Protein AF-A0A3L7PFU7-F1 (afdb_monomer)

M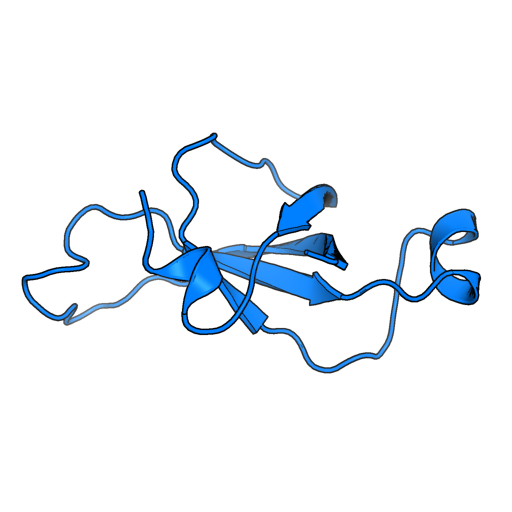ean predicted aligned error: 2.86 Å

Structure (mmCIF, N/CA/C/O backbone):
data_AF-A0A3L7PFU7-F1
#
_entry.id   AF-A0A3L7PFU7-F1
#
loop_
_atom_site.group_PDB
_atom_site.id
_atom_site.type_symbol
_atom_site.label_atom_id
_atom_site.label_alt_id
_atom_site.label_comp_id
_atom_site.label_asym_id
_atom_site.label_entity_id
_atom_site.label_seq_id
_atom_site.pdbx_PDB_ins_code
_atom_site.Cartn_x
_atom_site.Cartn_y
_atom_site.Cartn_z
_atom_site.occupancy
_atom_site.B_iso_or_equiv
_atom_site.auth_seq_id
_atom_site.auth_comp_id
_atom_site.auth_asym_id
_atom_site.auth_atom_id
_atom_site.pdbx_PDB_model_num
ATOM 1 N N . MET A 1 1 ? -1.050 -9.353 -8.513 1.00 90.12 1 MET A N 1
ATOM 2 C CA . MET A 1 1 ? 0.112 -9.029 -7.641 1.00 90.12 1 MET A CA 1
ATOM 3 C C . MET A 1 1 ? 1.132 -8.086 -8.301 1.00 90.12 1 MET A C 1
ATOM 5 O O . MET A 1 1 ? 1.566 -8.358 -9.418 1.00 90.12 1 MET A O 1
ATOM 9 N N . ARG A 1 2 ? 1.535 -7.003 -7.618 1.00 93.94 2 ARG A N 1
ATOM 10 C CA . ARG A 1 2 ? 2.587 -6.035 -8.017 1.00 93.94 2 ARG A CA 1
ATOM 11 C C . ARG A 1 2 ? 3.460 -5.655 -6.815 1.00 93.94 2 ARG A C 1
ATOM 13 O O . ARG A 1 2 ? 3.055 -5.861 -5.676 1.00 93.94 2 ARG A O 1
ATOM 20 N N . LEU A 1 3 ? 4.643 -5.093 -7.074 1.00 96.88 3 LEU A N 1
ATOM 21 C CA . LEU A 1 3 ? 5.490 -4.485 -6.044 1.00 96.88 3 LEU A CA 1
ATOM 22 C C . LEU A 1 3 ? 5.153 -3.004 -5.875 1.00 96.88 3 LEU A C 1
ATOM 24 O O . LEU A 1 3 ? 4.799 -2.321 -6.838 1.00 96.88 3 LEU A O 1
ATOM 28 N N . GLY A 1 4 ? 5.293 -2.505 -4.656 1.00 97.25 4 GLY A N 1
ATOM 29 C CA . GLY A 1 4 ? 5.085 -1.104 -4.329 1.00 97.25 4 GLY A CA 1
ATOM 30 C C . GLY A 1 4 ? 5.847 -0.692 -3.083 1.00 97.25 4 GLY A C 1
ATOM 31 O O . GLY A 1 4 ? 6.377 -1.532 -2.359 1.00 97.25 4 GLY A O 1
ATOM 32 N N . LYS A 1 5 ? 5.891 0.610 -2.829 1.00 97.62 5 LYS A N 1
ATOM 33 C CA . LYS A 1 5 ? 6.470 1.182 -1.617 1.00 97.62 5 LYS A CA 1
ATOM 34 C C . LYS A 1 5 ? 5.403 1.928 -0.841 1.00 97.62 5 LYS A C 1
ATOM 36 O O . LYS A 1 5 ? 4.674 2.739 -1.407 1.00 97.62 5 LYS A O 1
ATOM 41 N N . THR A 1 6 ? 5.318 1.684 0.458 1.00 97.69 6 THR A N 1
ATOM 42 C CA . THR A 1 6 ? 4.425 2.463 1.320 1.00 97.69 6 THR A CA 1
ATOM 43 C C . THR A 1 6 ? 4.945 3.893 1.464 1.00 97.69 6 THR A C 1
ATOM 45 O O . THR A 1 6 ? 6.114 4.093 1.805 1.00 97.69 6 THR A O 1
ATOM 48 N N . ILE A 1 7 ? 4.074 4.874 1.269 1.00 97.38 7 ILE A N 1
ATOM 49 C CA . ILE A 1 7 ? 4.391 6.304 1.381 1.00 97.38 7 ILE A CA 1
ATOM 50 C C . ILE A 1 7 ? 3.564 7.013 2.463 1.00 97.38 7 ILE A C 1
ATOM 52 O O . ILE A 1 7 ? 3.750 8.203 2.696 1.00 97.38 7 ILE A O 1
ATOM 56 N N . GLY A 1 8 ? 2.661 6.296 3.136 1.00 97.44 8 GLY A N 1
ATOM 57 C CA . GLY A 1 8 ? 1.894 6.827 4.256 1.00 97.44 8 GLY A CA 1
ATOM 58 C C . GLY A 1 8 ? 0.726 5.937 4.669 1.00 97.44 8 GLY A C 1
ATOM 59 O O . GLY A 1 8 ? 0.597 4.795 4.227 1.00 97.44 8 GLY A O 1
ATOM 60 N N . THR A 1 9 ? -0.147 6.497 5.501 1.00 97.75 9 THR A N 1
ATOM 61 C CA . THR A 1 9 ? -1.363 5.853 6.015 1.00 97.75 9 THR A CA 1
ATOM 62 C C . THR A 1 9 ? -2.578 6.685 5.638 1.00 97.75 9 THR A C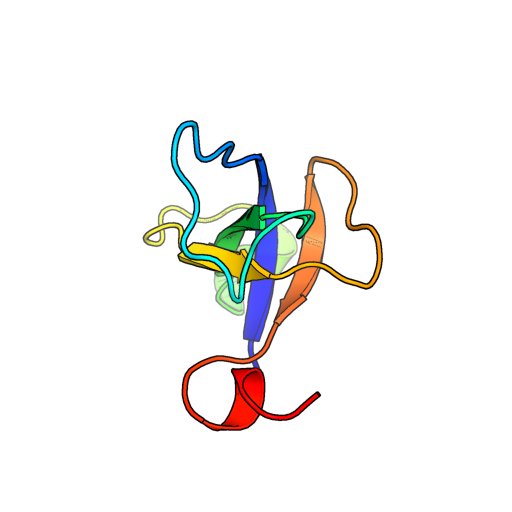 1
ATOM 64 O O . THR A 1 9 ? -2.521 7.916 5.661 1.00 97.75 9 THR A O 1
ATOM 67 N N . VAL A 1 10 ? -3.689 6.018 5.336 1.00 97.75 10 VAL A N 1
ATOM 68 C CA . VAL A 1 10 ? -4.991 6.665 5.162 1.00 97.75 10 VAL A CA 1
ATOM 69 C C . VAL A 1 10 ? -5.851 6.397 6.389 1.00 97.75 10 VAL A C 1
ATOM 71 O O . VAL A 1 10 ? -6.091 5.250 6.752 1.00 97.75 10 VAL A O 1
ATOM 74 N N . THR A 1 11 ? -6.363 7.461 7.001 1.00 96.81 11 THR A N 1
ATOM 75 C CA . THR A 1 11 ? -7.319 7.361 8.108 1.00 96.81 11 THR A CA 1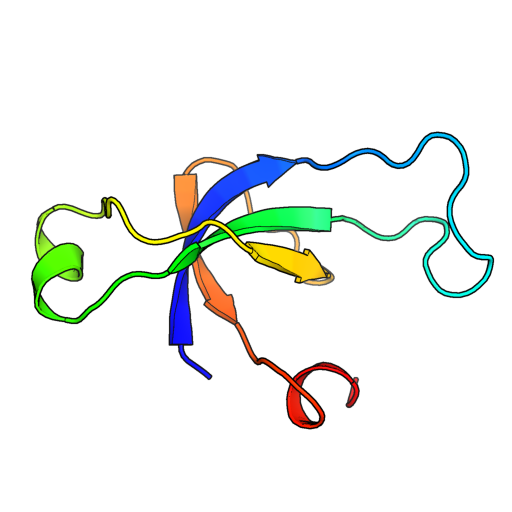
ATOM 76 C C . THR A 1 11 ? -8.692 7.802 7.628 1.00 96.81 11 THR A C 1
ATOM 78 O O . THR A 1 11 ? -8.869 8.935 7.183 1.00 96.81 11 THR A O 1
ATOM 81 N N . LEU A 1 12 ? -9.678 6.914 7.743 1.00 96.94 12 LEU A N 1
ATOM 82 C CA . LEU A 1 12 ? -11.072 7.229 7.445 1.00 96.94 12 LEU A CA 1
ATOM 83 C C . LEU A 1 12 ? -11.761 7.731 8.717 1.00 96.94 12 LEU A C 1
ATOM 85 O O . LEU A 1 12 ? -11.800 7.018 9.717 1.00 96.94 12 LEU A O 1
ATOM 89 N N . VAL A 1 13 ? -12.323 8.942 8.674 1.00 97.06 13 VAL A N 1
ATOM 90 C CA . VAL A 1 13 ? -13.115 9.498 9.791 1.00 97.06 13 VAL A CA 1
ATOM 91 C C . VAL A 1 13 ? -14.448 8.759 9.927 1.00 97.06 13 VAL A C 1
ATOM 93 O O . VAL A 1 13 ? -14.884 8.454 11.033 1.00 97.06 13 VAL A O 1
ATOM 96 N N . GLU A 1 14 ? -15.062 8.419 8.794 1.00 96.88 14 GLU A N 1
ATOM 97 C CA . GLU A 1 14 ? -16.308 7.659 8.728 1.00 96.88 14 GLU A CA 1
ATOM 98 C C . GLU A 1 14 ? -16.132 6.436 7.809 1.00 96.88 14 GLU A C 1
ATOM 100 O O . GLU A 1 14 ? -16.452 6.482 6.621 1.00 96.88 14 GLU A O 1
ATOM 105 N N . PRO A 1 15 ? -15.556 5.332 8.320 1.00 96.62 15 PRO A N 1
ATOM 106 C CA . PRO A 1 15 ? -15.373 4.111 7.544 1.00 96.62 15 PRO A CA 1
ATOM 107 C C . PRO A 1 15 ? -16.685 3.336 7.375 1.00 96.62 15 PRO A C 1
ATOM 109 O O . PRO A 1 15 ? -17.478 3.186 8.319 1.00 96.62 15 PRO A O 1
ATOM 112 N N . HIS A 1 16 ? -16.851 2.727 6.196 1.00 96.25 16 HIS A N 1
ATOM 113 C CA . HIS A 1 16 ? -17.861 1.693 5.986 1.00 96.25 16 HIS A CA 1
ATOM 114 C C . HIS A 1 16 ? -17.682 0.561 7.009 1.00 96.25 16 HIS A C 1
ATOM 116 O O . HIS A 1 16 ? -16.562 0.227 7.399 1.00 96.25 16 HIS A O 1
ATOM 122 N N . ALA A 1 17 ? -18.787 -0.046 7.447 1.00 96.94 17 ALA A N 1
ATOM 123 C CA . ALA A 1 17 ? -18.764 -1.039 8.519 1.00 96.94 17 ALA A CA 1
ATOM 124 C C . ALA A 1 17 ? -17.808 -2.213 8.239 1.00 96.94 17 ALA A C 1
ATOM 126 O O . ALA A 1 17 ? -17.143 -2.675 9.159 1.00 96.94 17 ALA A O 1
ATOM 127 N N . SER A 1 18 ? -17.687 -2.641 6.977 1.00 92.62 18 SER A N 1
ATOM 128 C CA . SER A 1 18 ? -16.821 -3.762 6.575 1.00 92.62 18 SER A CA 1
ATOM 129 C C . SER A 1 18 ? -15.317 -3.473 6.619 1.00 92.62 18 SER A C 1
ATOM 131 O O . SER A 1 18 ? -14.543 -4.413 6.508 1.00 92.62 18 SER A O 1
ATOM 133 N N . VAL A 1 19 ? -14.896 -2.209 6.740 1.00 92.44 19 VAL A N 1
ATOM 134 C CA . VAL A 1 19 ? -13.470 -1.814 6.758 1.00 92.44 19 VAL A CA 1
ATOM 135 C C . VAL A 1 19 ? -13.057 -1.157 8.079 1.00 92.44 19 VAL A C 1
ATOM 137 O O . VAL A 1 19 ? -11.949 -0.641 8.218 1.00 92.44 19 VAL A O 1
ATOM 140 N N . ARG A 1 20 ? -13.953 -1.148 9.073 1.00 94.69 20 ARG A N 1
ATOM 141 C CA . ARG A 1 20 ? -13.676 -0.592 10.402 1.00 94.69 20 ARG A CA 1
ATOM 142 C C . ARG A 1 20 ? -12.561 -1.365 11.095 1.00 94.69 20 ARG A C 1
ATOM 144 O O . ARG A 1 20 ? -12.583 -2.588 11.135 1.00 94.69 20 ARG A O 1
ATOM 151 N N . GLY A 1 21 ? -11.625 -0.626 11.688 1.00 91.38 21 GLY A N 1
ATOM 152 C CA . GLY A 1 21 ? -10.473 -1.195 12.390 1.00 91.38 21 GLY A CA 1
ATOM 153 C C . GLY A 1 21 ? -9.365 -1.717 11.473 1.00 91.38 21 GLY A C 1
ATOM 154 O O . GLY A 1 21 ? -8.351 -2.181 11.981 1.00 91.38 21 GLY A O 1
ATOM 155 N N . GLY A 1 22 ? -9.537 -1.622 10.152 1.00 93.12 22 GLY A N 1
ATOM 156 C CA . GLY A 1 22 ? -8.500 -1.965 9.188 1.00 93.12 22 GLY A CA 1
ATOM 157 C C . GLY A 1 22 ? -7.351 -0.970 9.166 1.00 93.12 22 GLY A C 1
ATOM 158 O O . GLY A 1 22 ? -7.541 0.222 9.425 1.00 93.12 22 GLY A O 1
ATOM 159 N N . VAL A 1 23 ? -6.168 -1.457 8.796 1.00 96.00 23 VAL A N 1
ATOM 160 C CA . VAL A 1 23 ? -5.028 -0.605 8.459 1.00 96.00 23 VAL A CA 1
ATOM 161 C C . VAL A 1 23 ? -5.057 -0.357 6.955 1.00 96.00 23 VAL A C 1
ATOM 163 O O . VAL A 1 23 ? -5.146 -1.288 6.159 1.00 96.00 23 VAL A O 1
ATOM 166 N N . LEU A 1 24 ? -5.019 0.917 6.565 1.00 97.38 24 LEU A N 1
ATOM 167 C CA . LEU A 1 24 ? -4.994 1.338 5.168 1.00 97.38 24 LEU A CA 1
ATOM 168 C C . LEU A 1 24 ? -3.675 2.043 4.878 1.00 97.38 24 LEU A C 1
ATOM 170 O O . LEU A 1 24 ? -3.373 3.093 5.456 1.00 97.38 24 LEU A O 1
ATOM 174 N N . ARG A 1 25 ? -2.891 1.479 3.965 1.00 97.88 25 ARG A N 1
ATOM 175 C CA . ARG A 1 25 ? -1.585 2.009 3.572 1.00 97.88 25 ARG A CA 1
ATOM 176 C C . ARG A 1 25 ? -1.683 2.684 2.217 1.00 97.88 25 ARG A C 1
ATOM 178 O O . ARG A 1 25 ? -2.300 2.159 1.295 1.00 97.88 25 ARG A O 1
ATOM 185 N N . LEU A 1 26 ? -1.062 3.852 2.097 1.00 98.06 26 LEU A N 1
ATOM 186 C CA . LEU A 1 26 ? -0.868 4.513 0.814 1.00 98.06 26 LEU A CA 1
ATOM 187 C C . LEU A 1 26 ? 0.391 3.926 0.175 1.00 98.06 26 LEU A C 1
ATOM 189 O O . LEU A 1 26 ? 1.472 4.007 0.761 1.00 98.06 26 LEU A O 1
ATOM 193 N N . VAL A 1 27 ? 0.254 3.315 -0.996 1.00 97.88 27 VAL A N 1
ATOM 194 C CA . VAL A 1 27 ? 1.317 2.569 -1.678 1.00 97.88 27 VAL A CA 1
ATOM 195 C C . VAL A 1 27 ? 1.524 3.147 -3.067 1.00 97.88 27 VAL A C 1
ATOM 197 O O . VAL A 1 27 ? 0.578 3.239 -3.843 1.00 97.88 27 VAL A O 1
ATOM 200 N N . VAL A 1 28 ? 2.762 3.497 -3.406 1.00 97.81 28 VAL A N 1
ATOM 201 C CA . VAL A 1 28 ? 3.131 3.816 -4.787 1.00 97.81 28 VAL A CA 1
ATOM 202 C C . VAL A 1 28 ? 3.603 2.539 -5.494 1.00 97.81 28 VAL A C 1
ATOM 204 O O . VAL A 1 28 ? 4.520 1.878 -4.996 1.00 97.81 28 VAL A O 1
ATOM 207 N N . PRO A 1 29 ? 2.985 2.128 -6.616 1.00 97.62 29 PRO A N 1
ATOM 208 C CA . PRO A 1 29 ? 3.445 0.966 -7.367 1.00 97.62 29 PRO A CA 1
ATOM 209 C C . PRO A 1 29 ? 4.834 1.198 -7.965 1.00 97.62 29 PRO A C 1
ATOM 211 O O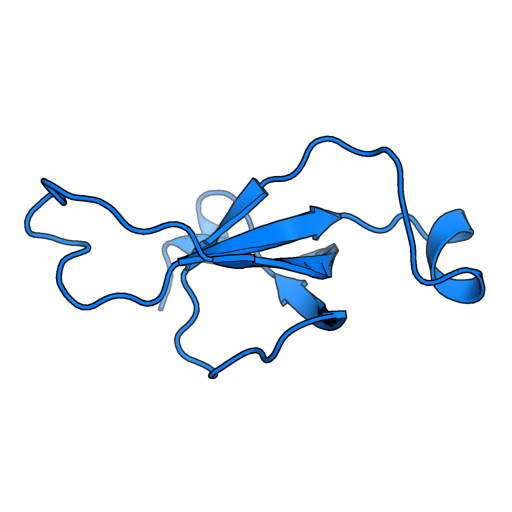 . PRO A 1 29 ? 5.127 2.288 -8.445 1.00 97.62 29 PRO A O 1
ATOM 214 N N . LEU A 1 30 ? 5.661 0.155 -7.998 1.00 97.62 30 LEU A N 1
ATOM 215 C CA . LEU A 1 30 ? 6.987 0.195 -8.611 1.00 97.62 30 LEU A CA 1
ATOM 216 C C . LEU A 1 30 ? 7.001 -0.666 -9.877 1.00 97.62 30 LEU A C 1
ATOM 218 O O . LEU A 1 30 ? 6.671 -1.857 -9.840 1.00 97.62 30 LEU A O 1
ATOM 222 N N . ALA A 1 31 ? 7.405 -0.076 -11.000 1.00 95.00 31 ALA A N 1
ATOM 223 C CA . ALA A 1 31 ? 7.774 -0.834 -12.190 1.00 95.00 31 ALA A CA 1
ATOM 224 C C . ALA A 1 31 ? 9.180 -1.434 -12.026 1.00 95.00 31 ALA A C 1
ATOM 226 O O . ALA A 1 31 ? 9.950 -1.040 -11.154 1.00 95.00 31 ALA A O 1
ATOM 227 N N . THR A 1 32 ? 9.569 -2.363 -12.902 1.00 93.88 32 THR A N 1
ATOM 228 C CA . THR A 1 32 ? 10.910 -2.974 -12.858 1.00 93.88 32 THR A CA 1
ATOM 229 C C . THR A 1 32 ? 12.037 -1.937 -12.911 1.00 93.88 32 THR A C 1
ATOM 231 O O . THR A 1 32 ? 13.045 -2.102 -12.231 1.00 93.88 32 THR A O 1
ATOM 234 N N . ALA A 1 33 ? 11.851 -0.856 -13.677 1.00 94.19 33 ALA A N 1
ATOM 235 C CA . ALA A 1 33 ? 12.811 0.245 -13.769 1.00 94.19 33 ALA A CA 1
ATOM 236 C C . ALA A 1 33 ? 12.957 1.033 -12.452 1.00 94.19 33 ALA A C 1
ATOM 238 O O . ALA A 1 33 ? 14.021 1.586 -12.186 1.00 94.19 33 ALA A O 1
ATOM 239 N N . ASP A 1 34 ? 11.920 1.027 -11.614 1.00 94.62 34 ASP A N 1
ATOM 240 C CA . ASP A 1 34 ? 11.854 1.793 -10.369 1.00 94.62 34 ASP A CA 1
ATOM 241 C C . ASP A 1 34 ? 12.518 1.050 -9.200 1.00 94.62 34 ASP A C 1
ATOM 243 O O . ASP A 1 34 ? 12.911 1.662 -8.210 1.00 94.62 34 ASP A O 1
ATOM 247 N N . LEU A 1 35 ? 12.685 -0.276 -9.301 1.00 89.44 35 LEU A N 1
ATOM 248 C CA . LEU A 1 35 ? 13.157 -1.122 -8.195 1.00 89.44 35 LEU A CA 1
ATOM 249 C C . LEU A 1 35 ? 14.559 -0.756 -7.702 1.00 89.44 35 LEU A C 1
ATOM 251 O O . LEU A 1 35 ? 14.834 -0.878 -6.511 1.00 89.44 35 LEU A O 1
ATOM 255 N N . ALA A 1 36 ? 15.439 -0.305 -8.598 1.00 89.62 36 ALA A N 1
ATOM 256 C CA . ALA A 1 36 ? 16.791 0.101 -8.226 1.00 89.62 36 ALA A CA 1
ATOM 257 C C . ALA A 1 36 ? 16.803 1.411 -7.420 1.00 89.62 36 ALA A C 1
ATOM 259 O O . ALA A 1 36 ? 17.602 1.557 -6.498 1.00 89.62 36 ALA A O 1
ATOM 260 N N . ALA A 1 37 ? 15.917 2.352 -7.760 1.00 88.69 37 ALA A N 1
ATOM 261 C CA . ALA A 1 37 ? 15.774 3.620 -7.048 1.00 88.69 37 ALA A CA 1
ATOM 262 C C . ALA A 1 37 ? 14.895 3.485 -5.792 1.00 88.69 37 ALA A C 1
ATOM 264 O O . ALA A 1 37 ? 15.043 4.255 -4.845 1.00 88.69 37 ALA A O 1
ATOM 265 N N . GLY A 1 38 ? 13.987 2.505 -5.779 1.00 85.88 38 GLY A N 1
ATOM 266 C CA . GLY A 1 38 ? 13.012 2.311 -4.711 1.00 85.88 38 GLY A CA 1
ATOM 267 C C . GLY A 1 38 ? 12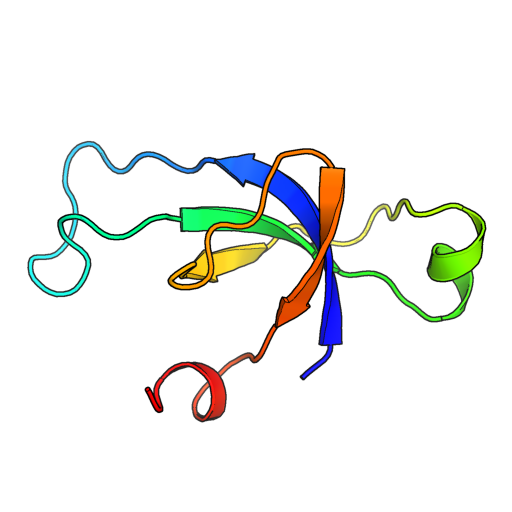.016 3.466 -4.613 1.00 85.88 38 GLY A C 1
ATOM 268 O O . GLY A 1 38 ? 11.584 3.801 -3.508 1.00 85.88 38 GLY A O 1
ATOM 269 N N . ASP A 1 39 ? 11.702 4.111 -5.736 1.00 89.75 39 ASP A N 1
ATOM 270 C CA . ASP A 1 39 ? 10.777 5.240 -5.808 1.00 89.75 39 ASP A CA 1
ATOM 271 C C . ASP A 1 39 ? 10.123 5.323 -7.191 1.00 89.75 39 ASP A C 1
ATOM 273 O O . ASP A 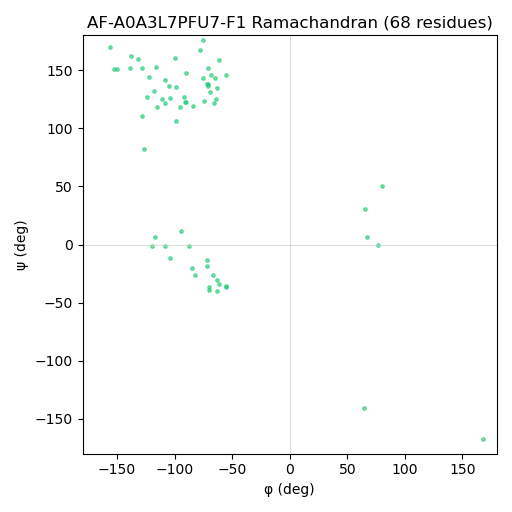1 39 ? 10.720 4.893 -8.178 1.00 89.75 39 ASP A O 1
ATOM 277 N N . SER A 1 40 ? 8.905 5.858 -7.267 1.00 94.00 40 SER A N 1
ATOM 278 C CA . SER A 1 40 ? 8.151 5.978 -8.520 1.00 94.00 40 SER A CA 1
ATOM 279 C C . SER A 1 40 ? 7.222 7.188 -8.500 1.00 94.00 40 SER A C 1
ATOM 281 O O . SER A 1 40 ? 6.723 7.592 -7.454 1.00 94.00 40 SER A O 1
ATOM 283 N N . ALA A 1 41 ? 6.963 7.751 -9.681 1.00 92.94 41 ALA A N 1
ATOM 284 C CA . ALA A 1 41 ? 5.976 8.814 -9.888 1.00 92.94 41 ALA A CA 1
ATOM 285 C C . ALA A 1 41 ? 4.599 8.268 -10.317 1.00 92.94 41 ALA A C 1
ATOM 287 O O . ALA A 1 41 ? 3.750 9.026 -10.787 1.00 92.94 41 ALA A O 1
ATOM 288 N N . ALA A 1 42 ? 4.395 6.951 -10.213 1.0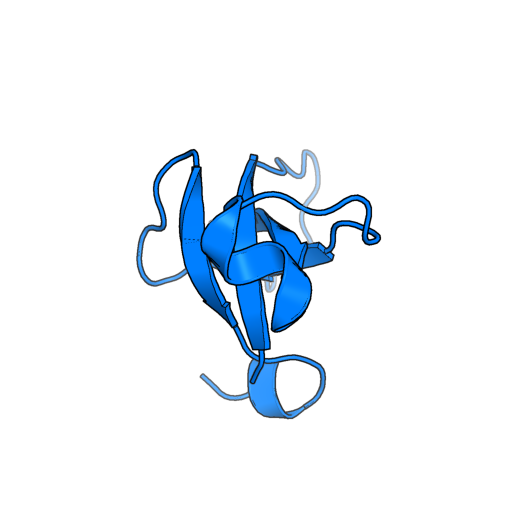0 96.00 42 ALA A N 1
ATOM 289 C CA . ALA A 1 42 ? 3.112 6.319 -10.482 1.00 96.00 42 ALA A CA 1
ATOM 290 C C . ALA A 1 42 ? 2.018 6.821 -9.525 1.00 96.00 42 ALA A C 1
ATOM 292 O O . ALA A 1 42 ? 2.290 7.315 -8.431 1.00 96.00 42 ALA A O 1
ATOM 293 N N . GLU A 1 43 ? 0.761 6.665 -9.935 1.00 96.94 43 GLU A N 1
ATOM 294 C CA . GLU A 1 43 ? -0.382 7.013 -9.096 1.00 96.94 43 GLU A CA 1
ATOM 295 C C . GLU A 1 43 ? -0.422 6.128 -7.834 1.00 96.94 43 GLU A C 1
ATOM 297 O O . GLU A 1 43 ? -0.403 4.896 -7.954 1.00 96.94 43 GLU A O 1
ATOM 302 N N . PRO A 1 44 ? -0.468 6.723 -6.627 1.00 97.12 44 PRO A N 1
ATOM 303 C CA . PRO A 1 44 ? -0.597 5.959 -5.396 1.00 97.12 44 PRO A CA 1
ATOM 304 C C . PRO A 1 44 ? -1.963 5.283 -5.266 1.00 97.12 44 PRO A C 1
ATOM 306 O O . PRO A 1 44 ? -2.996 5.843 -5.626 1.00 97.12 44 PRO A O 1
ATOM 309 N N . LEU A 1 45 ? -1.968 4.104 -4.656 1.00 97.25 45 LEU A N 1
ATOM 310 C CA . LEU A 1 45 ? -3.153 3.309 -4.352 1.00 97.25 45 LEU A CA 1
ATOM 311 C C . LEU A 1 45 ? -3.313 3.168 -2.838 1.00 97.25 45 LEU A C 1
ATOM 313 O O . LEU A 1 45 ? -2.333 3.188 -2.092 1.00 97.25 45 LEU A O 1
ATOM 317 N N . VAL A 1 46 ? -4.550 2.988 -2.377 1.00 97.38 46 VAL A N 1
ATOM 318 C CA . VAL A 1 46 ? -4.833 2.636 -0.980 1.00 97.38 46 VAL A CA 1
ATOM 319 C C . VAL A 1 46 ? -4.982 1.123 -0.883 1.00 97.38 46 VAL A C 1
ATOM 321 O O . VAL A 1 46 ? -5.874 0.552 -1.508 1.00 97.38 46 VAL A O 1
ATOM 324 N N . ALA A 1 47 ? -4.116 0.484 -0.104 1.00 96.75 47 ALA A N 1
ATOM 325 C CA . ALA A 1 47 ? -4.117 -0.955 0.127 1.00 96.75 47 ALA A CA 1
ATOM 326 C C . ALA A 1 47 ? -4.581 -1.279 1.553 1.00 96.75 47 ALA A C 1
ATOM 328 O O . ALA A 1 47 ? -4.230 -0.575 2.502 1.00 96.75 47 ALA A O 1
ATOM 329 N N . TRP A 1 48 ? -5.353 -2.357 1.692 1.00 95.81 48 TRP A N 1
ATOM 330 C CA . TRP A 1 48 ? -5.611 -2.989 2.983 1.00 95.81 48 TRP A CA 1
ATOM 331 C C . TRP A 1 48 ? -4.343 -3.687 3.471 1.00 95.81 48 TRP A C 1
ATOM 333 O O . TRP A 1 48 ? -3.665 -4.343 2.682 1.00 95.81 48 TRP A O 1
ATOM 343 N N . ASP A 1 49 ? -4.033 -3.537 4.753 1.00 96.38 49 ASP A N 1
ATOM 344 C CA . ASP A 1 49 ? -2.841 -4.104 5.368 1.00 96.38 49 ASP A CA 1
ATOM 345 C C . ASP A 1 49 ? -3.201 -4.900 6.625 1.00 96.38 49 ASP A C 1
ATOM 347 O O . ASP A 1 49 ? -3.599 -4.362 7.656 1.00 96.38 49 ASP A O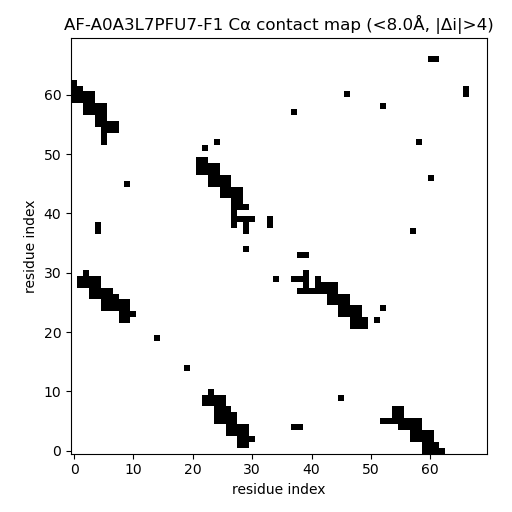 1
ATOM 351 N N . ASP A 1 50 ? -3.055 -6.210 6.531 1.00 93.38 50 ASP A N 1
ATOM 352 C CA . ASP A 1 50 ? -3.187 -7.169 7.623 1.00 93.38 50 ASP A CA 1
ATOM 353 C C . ASP A 1 50 ? -1.833 -7.762 8.050 1.00 93.38 50 ASP A C 1
ATOM 355 O O . ASP A 1 50 ? -1.771 -8.529 9.014 1.00 93.38 50 ASP A O 1
ATOM 359 N N . LEU A 1 51 ? -0.741 -7.372 7.379 1.00 94.81 51 LEU A N 1
ATOM 360 C CA . LEU A 1 51 ? 0.617 -7.864 7.625 1.00 94.81 51 LEU A CA 1
ATOM 361 C C . LEU A 1 51 ? 1.495 -6.862 8.391 1.00 94.81 51 LEU A C 1
ATOM 363 O O . LEU A 1 51 ? 2.567 -7.233 8.872 1.00 94.81 51 LEU A O 1
ATOM 367 N N . GLY A 1 52 ? 1.049 -5.613 8.539 1.00 95.50 52 GLY A N 1
ATOM 368 C CA . GLY A 1 52 ? 1.713 -4.584 9.339 1.00 95.50 52 GLY A CA 1
ATOM 369 C C . GLY A 1 52 ? 2.892 -3.926 8.622 1.00 95.50 52 GLY A C 1
ATOM 370 O O . GLY A 1 52 ? 3.987 -3.832 9.183 1.00 95.50 52 GLY A O 1
ATOM 371 N N . ALA A 1 53 ? 2.682 -3.467 7.390 1.00 97.31 53 ALA A N 1
ATOM 372 C CA . ALA A 1 53 ? 3.693 -2.779 6.602 1.00 97.31 53 ALA A CA 1
ATOM 373 C C . ALA A 1 53 ? 4.091 -1.423 7.223 1.00 97.31 53 ALA A C 1
ATOM 375 O O . ALA A 1 53 ? 3.276 -0.510 7.380 1.00 97.31 53 ALA A O 1
ATOM 376 N N . GLY A 1 54 ? 5.381 -1.269 7.522 1.00 96.38 54 GLY A N 1
ATOM 377 C CA . GLY A 1 54 ? 5.987 -0.039 8.037 1.00 96.38 54 GLY A CA 1
ATOM 378 C C . GLY A 1 54 ? 6.169 1.041 6.969 1.00 96.38 54 GLY A C 1
ATOM 379 O O . GLY A 1 54 ? 5.879 0.827 5.797 1.00 96.38 54 GLY A O 1
ATOM 380 N N . ASP A 1 55 ? 6.630 2.228 7.365 1.00 96.50 55 ASP A N 1
ATOM 381 C CA . ASP A 1 55 ? 6.856 3.359 6.452 1.00 96.50 55 ASP A CA 1
ATOM 382 C C . ASP A 1 55 ? 8.064 3.143 5.534 1.00 96.50 55 ASP A C 1
ATOM 384 O O . ASP A 1 55 ? 9.114 2.661 5.953 1.00 96.50 55 ASP A O 1
ATOM 388 N N . GLY A 1 56 ? 7.913 3.508 4.257 1.00 96.19 56 GLY A N 1
ATOM 389 C CA . GLY A 1 56 ? 8.933 3.295 3.228 1.00 96.19 56 GLY A CA 1
ATOM 390 C C . GLY A 1 56 ? 9.199 1.828 2.867 1.00 96.19 56 GLY A C 1
ATOM 391 O O . GLY A 1 56 ? 10.124 1.569 2.096 1.00 96.19 56 GLY A O 1
ATOM 392 N N . GLN A 1 57 ? 8.418 0.879 3.388 1.00 96.75 57 GLN A N 1
ATOM 393 C CA . GLN A 1 57 ? 8.623 -0.546 3.160 1.00 96.75 57 GLN A CA 1
ATOM 394 C C . GLN A 1 57 ? 8.264 -0.943 1.724 1.00 96.75 57 GLN A C 1
ATOM 396 O O . GLN A 1 57 ? 7.241 -0.521 1.180 1.00 96.75 57 GLN A O 1
ATOM 401 N N . LEU A 1 58 ? 9.105 -1.793 1.128 1.00 96.38 58 LEU A N 1
ATOM 402 C CA . LEU A 1 58 ? 8.798 -2.497 -0.112 1.00 96.38 58 LEU A CA 1
ATOM 403 C C . LEU A 1 58 ? 7.807 -3.628 0.187 1.00 96.38 58 LEU A C 1
ATOM 405 O O . LEU A 1 58 ? 8.087 -4.500 1.011 1.00 96.38 58 LEU A O 1
ATOM 409 N N . VAL A 1 59 ? 6.666 -3.617 -0.491 1.00 96.44 59 VAL A N 1
ATOM 410 C CA . VAL A 1 59 ? 5.564 -4.562 -0.292 1.00 96.44 59 VAL A CA 1
ATOM 411 C C . VAL A 1 59 ? 5.143 -5.189 -1.616 1.00 96.44 59 VAL A C 1
ATOM 413 O O . VAL A 1 59 ? 5.265 -4.574 -2.677 1.00 96.44 59 VAL A O 1
ATOM 416 N N . ALA A 1 60 ? 4.622 -6.411 -1.549 1.00 96.25 60 ALA A N 1
ATOM 417 C CA . ALA A 1 60 ? 3.836 -6.998 -2.624 1.00 96.25 60 ALA A CA 1
ATOM 418 C C . ALA A 1 60 ? 2.353 -6.841 -2.279 1.00 96.25 60 ALA A C 1
ATOM 420 O O . ALA A 1 60 ? 1.968 -7.075 -1.136 1.00 96.25 60 ALA A O 1
ATOM 421 N N . PHE A 1 61 ? 1.536 -6.444 -3.249 1.00 95.62 61 PHE A N 1
ATOM 422 C CA . PHE A 1 61 ? 0.099 -6.267 -3.055 1.00 95.62 61 PHE A CA 1
ATOM 423 C C . PHE A 1 61 ? -0.694 -6.800 -4.253 1.00 95.62 61 PHE A C 1
ATOM 425 O O . PHE A 1 61 ? -0.207 -6.832 -5.390 1.00 95.62 61 PHE A O 1
ATOM 432 N N . SER A 1 62 ? -1.926 -7.224 -3.989 1.00 95.94 62 SER A N 1
ATOM 433 C CA . SER A 1 62 ? -2.893 -7.673 -4.994 1.00 95.94 62 SER A CA 1
ATOM 434 C C . SER A 1 62 ? -3.893 -6.565 -5.320 1.00 95.94 62 SER A C 1
ATOM 436 O O . SER A 1 62 ? -4.073 -5.632 -4.542 1.00 95.94 62 SER A O 1
ATOM 438 N N . GLU A 1 63 ? -4.565 -6.671 -6.468 1.00 93.94 63 GLU A N 1
ATOM 439 C CA . GLU A 1 63 ? -5.595 -5.720 -6.908 1.00 93.94 63 GLU A CA 1
ATOM 440 C C . GLU A 1 63 ? -6.854 -6.463 -7.385 1.00 93.94 63 GLU A C 1
ATOM 442 O O . GLU A 1 63 ? -6.807 -7.642 -7.747 1.00 93.94 63 GLU A O 1
ATOM 447 N N . GLY A 1 64 ? -7.991 -5.764 -7.421 1.00 93.19 64 GLY A N 1
ATOM 448 C CA . GLY A 1 64 ? -9.247 -6.300 -7.947 1.00 93.19 64 GLY A CA 1
ATOM 449 C C . GLY A 1 64 ? -9.789 -7.483 -7.140 1.00 93.19 64 GLY A C 1
ATOM 450 O O . GLY A 1 64 ? -9.741 -7.486 -5.914 1.00 93.19 64 GLY A O 1
ATOM 451 N N . GLY A 1 65 ? -10.330 -8.490 -7.834 1.00 94.12 65 GLY A N 1
ATOM 452 C CA . GLY A 1 65 ? -10.937 -9.660 -7.191 1.00 94.12 65 GLY A CA 1
ATOM 453 C C . GLY A 1 65 ? -9.955 -10.496 -6.366 1.00 94.12 65 GLY A C 1
ATOM 454 O O . GLY A 1 65 ? -10.360 -11.053 -5.356 1.00 94.12 65 GLY A O 1
ATOM 455 N N . GLU A 1 66 ? -8.674 -10.535 -6.754 1.00 93.12 66 GLU A N 1
ATOM 456 C CA . GLU A 1 66 ? -7.610 -11.223 -6.003 1.00 93.12 66 GLU A CA 1
ATOM 457 C C . GLU A 1 66 ? -7.411 -10.582 -4.621 1.00 93.12 66 GLU A C 1
ATOM 459 O O . GLU A 1 66 ? -7.277 -11.288 -3.632 1.00 93.12 66 GLU A O 1
ATOM 464 N N . ALA A 1 67 ? -7.473 -9.249 -4.530 1.00 93.56 67 ALA A N 1
ATOM 465 C CA . ALA A 1 67 ? -7.341 -8.524 -3.262 1.00 93.56 67 ALA A CA 1
ATOM 466 C C . ALA A 1 67 ? -8.555 -8.672 -2.332 1.00 93.56 67 ALA A C 1
ATOM 468 O O . ALA A 1 67 ? -8.461 -8.383 -1.144 1.00 93.56 67 ALA A O 1
ATOM 469 N N . ALA A 1 68 ? -9.706 -9.080 -2.871 1.00 91.12 68 ALA A N 1
ATOM 470 C CA . ALA A 1 68 ? -10.924 -9.307 -2.097 1.00 91.12 68 ALA A CA 1
ATOM 471 C C . ALA A 1 68 ? -11.013 -10.733 -1.526 1.00 91.12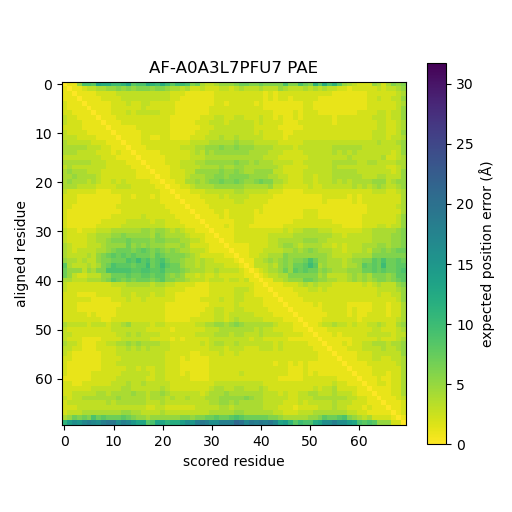 68 ALA A C 1
ATOM 473 O O . ALA A 1 68 ? -11.998 -11.055 -0.858 1.00 91.12 68 ALA A O 1
ATOM 474 N N . GLN A 1 69 ? -10.027 -11.589 -1.814 1.00 86.88 69 GLN A N 1
ATOM 475 C CA . GLN A 1 69 ? -9.937 -12.941 -1.274 1.00 86.88 69 GLN A CA 1
ATOM 476 C C . GLN A 1 69 ? -8.955 -12.949 -0.093 1.00 86.88 69 GLN A C 1
ATOM 478 O O . GLN A 1 69 ? -7.757 -12.806 -0.331 1.00 86.88 69 GLN A O 1
ATOM 483 N N . PRO A 1 70 ? -9.454 -13.054 1.154 1.00 60.81 70 PRO A N 1
ATOM 484 C CA . PRO A 1 70 ? -8.614 -13.131 2.346 1.00 60.81 70 PRO A CA 1
ATOM 485 C C . PRO A 1 70 ? -7.892 -14.479 2.467 1.00 60.81 70 PRO A C 1
ATOM 487 O O . PRO A 1 70 ? -8.445 -15.501 1.992 1.00 60.81 70 PRO A O 1
#

Solvent-accessible surface area (backbone atoms only — not comparable to full-atom values): 4409 Å² total; per-residue (Å²): 112,48,45,25,32,28,76,46,72,59,83,68,94,81,57,59,82,94,56,61,93,63,44,34,33,30,26,30,46,43,53,83,86,22,60,85,74,71,55,62,92,50,78,68,43,81,40,84,45,92,83,72,82,56,83,68,35,81,42,79,48,56,59,72,74,65,53,73,57,130

Radius of gyration: 12.42 Å; Cα contacts (8 Å, |Δi|>4): 116; chains: 1; bounding box: 36×23×26 Å

Nearest PDB structures (foldseek):
  4i7a-assembly1_C  TM=9.334E-01  e=7.285E-04  Rhodospirillum rubrum F11
  4i7a-assembly1_A  TM=9.343E-01  e=9.290E-04  Rhodospirillum rubrum F11
  4n8x-assembly1_2  TM=9.041E-01  e=1.926E-03  Nostoc sp. PCC 7120 = FACHB-418
  2z9h-assembly1_F  TM=8.561E-01  e=4.791E-03  Escherichia coli K-12
  2z9h-assembly1_C  TM=8.519E-01  e=6.899E-03  Escherichia coli K-12

Secondary structure (DSSP, 8-state):
-EEEEEEEE---SS--GGGTT-EEEEEEE--GGGTTTT---SPPEEEEESS---TT-EEEE--TTGGG--

Foldseek 3Di:
DFKWWFAAWDDDPDDDPVCPPWTKTWTATDDPVCVVVLDDPHDIDIATDPPDDDHRDIDDADDDPVSVPD

Sequence (70 aa):
MRLGKTIGTVTLVEPHASVRGGVLRLVVPLATADLAAGDSAAEPLVAWDDLGAGDGQLVAFSEGGEAAQP

pLDDT: mean 94.6, std 4.92, range [60.81, 98.06]